Protein AF-A0A2V2RYB8-F1 (afdb_monomer)

Solvent-accessible surface area (backbone atoms only — not comparable to full-atom values): 9616 Å² total; per-residue (Å²): 86,39,39,36,33,34,37,69,42,44,74,40,84,43,61,69,53,52,51,51,36,60,75,69,67,60,78,51,69,69,56,50,42,49,50,51,51,55,49,44,70,77,38,44,67,66,54,44,56,59,39,52,57,48,46,56,53,48,64,72,44,64,92,44,45,28,34,39,40,25,60,54,54,51,70,48,55,52,51,53,27,58,76,59,69,46,48,91,62,50,73,44,79,43,39,56,28,37,70,90,82,42,49,33,55,56,51,52,50,59,63,48,72,72,73,44,53,32,38,37,38,30,42,52,74,71,66,75,68,65,85,50,98,51,52,47,77,43,82,25,67,62,53,73,75,59,57,71,72,58,36,51,52,51,51,53,50,49,48,43,64,75,51,51,71,70,65,81,76,72,133

Radius of gyration: 16.02 Å; Cα contacts (8 Å, |Δi|>4): 218; chains: 1; bounding box: 41×35×45 Å

Sequence (171 aa):
MIIIFDFDGTLFNTLPVYFDIKRNRISSQRDVLFWHKQFINRRRASLGEYAEEWKFLFKRCDGQQIYIISESPHQVLIFYLDTFGLKPYVSGLFGQQLSQDGSRYRTIEKLLLTRKLAWLISDNPLDLLLRYTTLNIIDARGFYSGGISVFRQKLVNLEKTIFGNCTAVSV

Nearest PDB structures (foldseek):
  2pke-assembly1_B  TM=4.784E-01  e=7.174E-02  Xanthomonas campestris pv. campestris
  3hb1-assembly2_B  TM=5.830E-01  e=1.309E+00  Homo sapiens
  3hb0-assembly4_D  TM=4.964E-01  e=1.999E+00  Homo sapiens

Structure (mmCIF, N/CA/C/O backbone):
data_AF-A0A2V2RYB8-F1
#
_entry.id   AF-A0A2V2RYB8-F1
#
loop_
_atom_site.group_PDB
_atom_site.id
_atom_site.type_symbol
_atom_site.label_atom_id
_atom_site.label_alt_id
_atom_site.label_comp_id
_atom_site.label_asym_id
_atom_site.label_entity_id
_atom_site.label_seq_id
_atom_site.pdbx_PDB_ins_code
_atom_site.Cartn_x
_atom_site.Cartn_y
_atom_site.Cartn_z
_atom_site.occupancy
_atom_site.B_iso_or_equiv
_atom_site.auth_seq_id
_atom_site.auth_comp_id
_atom_site.auth_asym_id
_atom_site.auth_atom_id
_atom_site.pdbx_PDB_model_num
ATOM 1 N N . MET A 1 1 ? -14.108 0.910 12.532 1.00 91.69 1 MET A N 1
ATOM 2 C CA . MET A 1 1 ? -12.673 0.998 12.880 1.00 91.69 1 MET A CA 1
ATOM 3 C C . MET A 1 1 ? -11.896 1.439 11.640 1.00 91.69 1 MET A C 1
ATOM 5 O O . MET A 1 1 ? -12.454 1.413 10.544 1.00 91.69 1 MET A O 1
ATOM 9 N N . ILE A 1 2 ? -10.678 1.951 11.818 1.00 95.50 2 ILE A N 1
ATOM 10 C CA . ILE A 1 2 ? -9.794 2.373 10.722 1.00 95.50 2 ILE A CA 1
ATOM 11 C C . ILE A 1 2 ? -8.742 1.284 10.483 1.00 95.50 2 ILE A C 1
ATOM 13 O O . ILE A 1 2 ? -8.215 0.712 11.434 1.00 95.50 2 ILE A O 1
ATOM 17 N N . ILE A 1 3 ? -8.422 1.002 9.223 1.00 96.81 3 ILE A N 1
ATOM 18 C CA . ILE A 1 3 ? -7.304 0.134 8.845 1.00 96.81 3 ILE A CA 1
ATOM 19 C C . ILE A 1 3 ? -6.449 0.898 7.838 1.00 96.81 3 ILE A C 1
ATOM 21 O O . ILE A 1 3 ? -6.947 1.349 6.812 1.00 96.81 3 ILE A O 1
ATOM 25 N N . ILE A 1 4 ? -5.173 1.073 8.144 1.00 97.69 4 ILE A N 1
ATOM 26 C CA . ILE A 1 4 ? -4.196 1.783 7.330 1.00 97.69 4 ILE A CA 1
ATOM 27 C C . ILE A 1 4 ? -3.209 0.745 6.809 1.00 97.69 4 ILE A C 1
ATOM 29 O O . ILE A 1 4 ? -2.593 0.026 7.592 1.00 97.69 4 ILE A O 1
ATOM 33 N N . PHE A 1 5 ? -3.049 0.674 5.495 1.00 98.12 5 PHE A N 1
ATOM 34 C CA . PHE A 1 5 ? -2.031 -0.148 4.856 1.00 98.12 5 PHE A CA 1
ATOM 35 C C . PHE A 1 5 ? -0.940 0.741 4.276 1.00 98.12 5 PHE A C 1
ATOM 37 O O . PHE A 1 5 ? -1.234 1.690 3.542 1.00 98.12 5 PHE A O 1
ATOM 44 N N . ASP A 1 6 ? 0.314 0.404 4.556 1.00 97.69 6 ASP A N 1
ATOM 45 C CA . ASP A 1 6 ? 1.402 0.817 3.686 1.00 97.69 6 ASP A CA 1
ATOM 46 C C . ASP A 1 6 ? 1.256 0.148 2.314 1.00 97.69 6 ASP A C 1
ATOM 48 O O . ASP A 1 6 ? 0.640 -0.912 2.170 1.00 97.69 6 ASP A O 1
ATOM 52 N N . PHE A 1 7 ? 1.801 0.771 1.278 1.00 97.81 7 PHE A N 1
ATOM 53 C CA . PHE A 1 7 ? 1.678 0.263 -0.084 1.00 97.81 7 PHE A CA 1
ATOM 54 C C . PHE A 1 7 ? 2.895 -0.560 -0.514 1.00 97.81 7 PHE A C 1
ATOM 56 O O . PHE A 1 7 ? 2.755 -1.714 -0.925 1.00 97.81 7 PHE A O 1
ATOM 63 N N . ASP A 1 8 ? 4.077 0.045 -0.432 1.00 95.19 8 ASP A N 1
ATOM 64 C CA . ASP A 1 8 ? 5.317 -0.472 -1.000 1.00 95.19 8 ASP A CA 1
ATOM 65 C C . ASP A 1 8 ? 5.949 -1.494 -0.065 1.00 95.19 8 ASP A C 1
ATOM 67 O O . ASP A 1 8 ? 6.370 -1.128 1.013 1.00 95.19 8 ASP A O 1
ATOM 71 N N . GLY A 1 9 ? 6.026 -2.762 -0.474 1.00 93.94 9 GLY A N 1
ATOM 72 C CA . GLY A 1 9 ? 6.542 -3.851 0.367 1.00 93.94 9 GLY A CA 1
ATOM 73 C C . GLY A 1 9 ? 5.496 -4.473 1.301 1.00 93.94 9 GLY A C 1
ATOM 74 O O . GLY A 1 9 ? 5.670 -5.616 1.731 1.00 93.94 9 GLY A O 1
ATOM 75 N N . THR A 1 10 ? 4.354 -3.801 1.478 1.00 96.81 10 THR A N 1
ATOM 76 C CA . THR A 1 10 ? 3.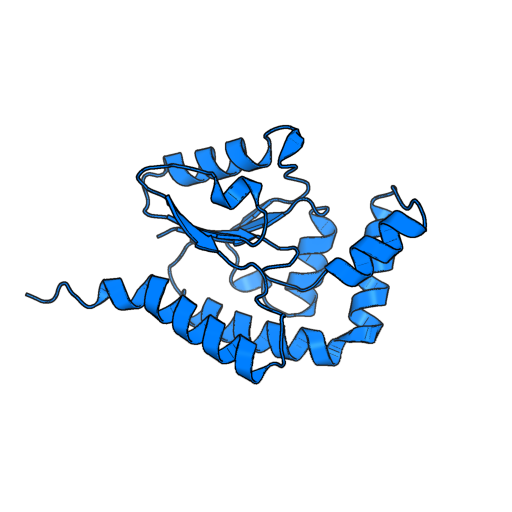177 -4.294 2.208 1.00 96.81 10 THR A CA 1
ATOM 77 C C . THR A 1 10 ? 2.064 -4.778 1.268 1.00 96.81 10 THR A C 1
ATOM 79 O O . THR A 1 10 ? 1.869 -5.988 1.130 1.00 96.81 10 THR A O 1
ATOM 82 N N . LEU A 1 11 ? 1.342 -3.889 0.568 1.00 96.38 11 LEU A N 1
ATOM 83 C CA . LEU A 1 11 ? 0.269 -4.299 -0.359 1.00 96.38 11 LEU A CA 1
ATOM 84 C C . LEU A 1 11 ? 0.793 -4.888 -1.664 1.00 96.38 11 LEU A C 1
ATOM 86 O O . LEU A 1 11 ? 0.152 -5.766 -2.238 1.00 96.38 11 LEU A O 1
ATOM 90 N N . PHE A 1 12 ? 1.957 -4.435 -2.121 1.00 96.81 12 PHE A N 1
ATOM 91 C CA . PHE A 1 12 ? 2.624 -4.991 -3.291 1.00 96.81 12 PHE A CA 1
ATOM 92 C C . PHE A 1 12 ? 4.132 -5.016 -3.087 1.00 96.81 12 PHE A C 1
ATOM 94 O O . PHE A 1 12 ? 4.717 -4.065 -2.579 1.00 96.81 12 PHE A O 1
ATOM 101 N N . ASN A 1 13 ? 4.796 -6.065 -3.573 1.00 95.31 13 ASN A N 1
ATOM 102 C CA . ASN A 1 13 ? 6.254 -6.084 -3.639 1.00 95.31 13 ASN A CA 1
ATOM 103 C C . ASN A 1 13 ? 6.758 -5.182 -4.782 1.00 95.31 13 ASN A C 1
ATOM 105 O O . ASN A 1 13 ? 6.969 -5.639 -5.910 1.00 95.31 13 ASN A O 1
ATOM 109 N N . THR A 1 14 ? 6.925 -3.892 -4.497 1.00 95.06 14 THR A N 1
ATOM 110 C CA . THR A 1 14 ? 7.406 -2.871 -5.445 1.00 95.06 14 THR A CA 1
ATOM 111 C C . THR A 1 14 ? 8.922 -2.673 -5.399 1.00 95.06 14 THR A C 1
ATOM 113 O O . THR A 1 14 ? 9.478 -1.960 -6.236 1.00 95.06 14 THR A O 1
ATOM 116 N N . LEU A 1 15 ? 9.622 -3.357 -4.491 1.00 92.38 15 LEU A N 1
ATOM 117 C CA . LEU A 1 15 ? 11.070 -3.247 -4.330 1.00 92.38 15 LEU A CA 1
ATOM 118 C C . LEU A 1 15 ? 11.854 -3.450 -5.648 1.00 92.38 15 LEU A C 1
ATOM 120 O O . LEU A 1 15 ? 12.756 -2.652 -5.915 1.00 92.38 15 LEU A O 1
ATOM 124 N N . PRO A 1 16 ? 11.514 -4.422 -6.528 1.00 94.44 16 PRO A N 1
ATOM 125 C CA . PRO A 1 16 ? 12.225 -4.585 -7.796 1.00 94.44 16 PRO A CA 1
ATOM 126 C C . PRO A 1 16 ? 12.141 -3.357 -8.713 1.00 94.44 16 PRO A C 1
ATOM 128 O O . PRO A 1 16 ? 13.155 -2.934 -9.264 1.00 94.44 16 PRO A O 1
ATOM 131 N N . VAL A 1 17 ? 10.956 -2.750 -8.858 1.00 96.12 17 VAL A N 1
ATOM 132 C CA . VAL A 1 17 ? 10.792 -1.562 -9.713 1.00 96.12 17 VAL A CA 1
ATOM 133 C C . VAL A 1 17 ? 11.412 -0.320 -9.078 1.00 96.12 17 VAL A C 1
ATOM 135 O O . VAL A 1 17 ? 11.985 0.508 -9.784 1.00 96.12 17 VAL A O 1
ATOM 138 N N . TYR A 1 18 ? 11.400 -0.225 -7.749 1.00 93.69 18 TYR A N 1
ATOM 139 C CA . TYR A 1 18 ? 12.096 0.837 -7.032 1.00 93.69 18 TYR A CA 1
ATOM 140 C C . TYR A 1 18 ? 13.614 0.806 -7.272 1.00 93.69 18 TYR A C 1
ATOM 142 O O . TYR A 1 18 ? 14.224 1.849 -7.526 1.00 93.69 18 TYR A O 1
ATOM 150 N N . PHE A 1 19 ? 14.229 -0.385 -7.259 1.00 94.56 19 PHE A N 1
ATOM 151 C CA . PHE A 1 19 ? 15.642 -0.544 -7.613 1.00 94.56 19 PHE A CA 1
ATOM 152 C C . PHE A 1 19 ? 15.932 -0.099 -9.048 1.00 94.56 19 PHE A C 1
ATOM 154 O O . PHE A 1 19 ? 16.917 0.608 -9.276 1.00 94.56 19 PHE A O 1
ATOM 161 N N . ASP A 1 20 ? 15.073 -0.456 -10.004 1.00 94.88 20 ASP A N 1
ATOM 162 C CA . ASP A 1 20 ? 15.224 -0.032 -11.397 1.00 94.88 20 ASP A CA 1
ATOM 163 C C . ASP A 1 20 ? 15.112 1.491 -11.558 1.00 94.88 20 ASP A C 1
ATOM 165 O O . ASP A 1 20 ? 15.961 2.097 -12.215 1.00 94.88 20 ASP A O 1
ATOM 169 N N . ILE A 1 21 ? 14.127 2.127 -10.919 1.00 95.62 21 ILE A N 1
ATOM 170 C CA . ILE A 1 21 ? 13.944 3.588 -10.924 1.00 95.62 21 ILE A CA 1
ATOM 171 C C . ILE A 1 21 ? 15.187 4.289 -10.363 1.00 95.62 21 ILE A C 1
ATOM 173 O O . ILE A 1 21 ? 15.728 5.194 -11.005 1.00 95.62 21 ILE A O 1
ATOM 177 N N . LYS A 1 22 ? 15.687 3.841 -9.202 1.00 94.00 22 LYS A N 1
ATOM 178 C CA . LYS A 1 22 ? 16.887 4.409 -8.568 1.00 94.00 22 LYS A CA 1
ATOM 179 C C . LYS A 1 22 ? 18.134 4.238 -9.423 1.00 94.00 22 LYS A C 1
ATOM 181 O O . LYS A 1 22 ? 18.869 5.202 -9.631 1.00 94.00 22 LYS A O 1
ATOM 186 N N . ARG A 1 23 ? 18.369 3.027 -9.937 1.00 95.88 23 ARG A N 1
ATOM 187 C CA . ARG A 1 23 ? 19.535 2.712 -10.774 1.00 95.88 23 ARG A CA 1
ATOM 188 C C . ARG A 1 23 ? 19.585 3.588 -12.024 1.00 95.88 23 ARG A C 1
ATOM 190 O O . ARG A 1 23 ? 20.653 4.072 -12.380 1.00 95.88 23 ARG A O 1
ATOM 197 N N . ASN A 1 24 ? 18.434 3.822 -12.650 1.00 95.00 24 ASN A N 1
ATOM 198 C CA . ASN A 1 24 ? 18.317 4.639 -13.858 1.00 95.00 24 ASN A CA 1
ATOM 199 C C . ASN A 1 24 ? 18.133 6.142 -13.568 1.00 95.00 24 ASN A C 1
ATOM 201 O O . ASN A 1 24 ? 17.912 6.911 -14.498 1.00 95.00 24 ASN A O 1
ATOM 205 N N . ARG A 1 25 ? 18.232 6.570 -12.297 1.00 95.56 25 ARG A N 1
ATOM 206 C CA . ARG A 1 25 ? 18.083 7.971 -11.853 1.00 95.56 25 ARG A CA 1
ATOM 207 C C . ARG A 1 25 ? 16.795 8.631 -12.358 1.00 95.56 25 ARG A C 1
ATOM 209 O O . ARG A 1 25 ? 16.774 9.813 -12.693 1.00 95.56 25 ARG A O 1
ATOM 216 N N . ILE A 1 26 ? 15.716 7.858 -12.411 1.00 94.00 26 ILE A N 1
ATOM 217 C CA . ILE A 1 26 ? 14.418 8.327 -12.882 1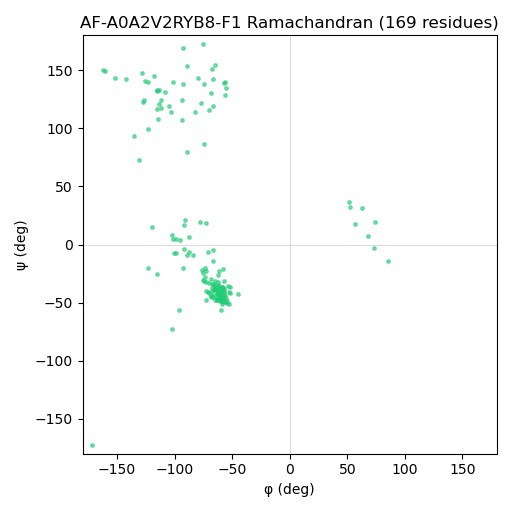.00 94.00 26 ILE A CA 1
ATOM 218 C C . ILE A 1 26 ? 13.767 9.162 -11.779 1.00 94.00 26 ILE A C 1
ATOM 220 O O . ILE A 1 26 ? 13.552 8.671 -10.673 1.00 94.00 26 ILE A O 1
ATOM 224 N N . SER A 1 27 ? 13.450 10.420 -12.079 1.00 90.19 27 SER A N 1
ATOM 225 C CA . SER A 1 27 ? 12.895 11.371 -11.104 1.00 90.19 27 SER A CA 1
ATOM 226 C C . SER A 1 27 ? 11.550 11.969 -11.516 1.00 90.19 27 SER A C 1
ATOM 228 O O . SER A 1 27 ? 10.807 12.448 -10.659 1.00 90.19 27 SER A O 1
ATOM 230 N N . SER A 1 28 ? 11.199 11.939 -12.806 1.00 95.25 28 SER A N 1
ATOM 231 C CA . SER A 1 28 ? 9.931 12.499 -13.277 1.00 95.25 28 SER A CA 1
ATOM 232 C C . SER A 1 28 ? 8.760 11.587 -12.892 1.00 95.25 28 SER A C 1
ATOM 234 O O . SER A 1 28 ? 8.833 10.364 -13.025 1.00 95.25 28 SER A O 1
ATOM 236 N N . GLN A 1 29 ? 7.642 12.171 -12.446 1.00 93.62 29 GLN A N 1
ATOM 237 C CA . GLN A 1 29 ? 6.450 11.392 -12.075 1.00 93.62 29 GLN A CA 1
ATOM 238 C C . GLN A 1 29 ? 5.923 10.543 -13.244 1.00 93.62 29 GLN A C 1
ATOM 240 O O . GLN A 1 29 ? 5.484 9.410 -13.042 1.00 93.62 29 GLN A O 1
ATOM 245 N N . ARG A 1 30 ? 6.001 11.075 -14.472 1.00 95.31 30 ARG A N 1
ATOM 246 C CA . ARG A 1 30 ? 5.584 10.377 -15.695 1.00 95.31 30 ARG A CA 1
ATOM 247 C C . ARG A 1 30 ? 6.422 9.125 -15.934 1.00 95.31 30 ARG A C 1
ATOM 249 O O . ARG A 1 30 ? 5.860 8.068 -16.220 1.00 95.31 30 ARG A O 1
ATOM 256 N N . ASP A 1 31 ? 7.739 9.240 -15.806 1.00 95.75 31 ASP A N 1
ATOM 257 C CA . ASP A 1 31 ? 8.644 8.122 -16.052 1.00 95.75 31 ASP A CA 1
ATOM 258 C C . ASP A 1 31 ? 8.552 7.094 -14.926 1.00 95.75 31 ASP A C 1
ATOM 260 O O . ASP A 1 31 ? 8.472 5.901 -15.202 1.00 95.75 31 ASP A O 1
ATOM 264 N N . VAL A 1 32 ? 8.448 7.531 -13.666 1.00 96.31 32 VAL A N 1
ATOM 265 C CA . VAL A 1 32 ? 8.171 6.634 -12.531 1.00 96.31 32 VAL A CA 1
ATOM 266 C C . VAL A 1 32 ? 6.924 5.790 -12.814 1.00 96.31 32 VAL A C 1
ATOM 268 O O . VAL A 1 32 ? 6.986 4.560 -12.775 1.00 96.31 32 VAL A O 1
ATOM 271 N N . LEU A 1 33 ? 5.808 6.419 -13.198 1.00 97.25 33 LEU A N 1
ATOM 272 C CA . LEU A 1 33 ? 4.587 5.693 -13.552 1.00 97.25 33 LEU A CA 1
ATOM 273 C C . LEU A 1 33 ? 4.796 4.737 -14.738 1.00 97.25 33 LEU A C 1
ATOM 275 O O . LEU A 1 33 ? 4.265 3.625 -14.730 1.00 97.25 33 LEU A O 1
ATOM 279 N N . PHE A 1 34 ? 5.562 5.140 -15.753 1.00 97.06 34 PHE A N 1
ATOM 280 C CA . PHE A 1 34 ? 5.903 4.274 -16.881 1.00 97.06 34 PHE A CA 1
ATOM 281 C C . PHE A 1 34 ? 6.641 3.007 -16.428 1.00 97.06 34 PHE A C 1
ATOM 283 O O . PHE A 1 34 ? 6.251 1.906 -16.818 1.00 97.06 34 PHE A O 1
ATOM 290 N N . TRP A 1 35 ? 7.650 3.131 -15.565 1.00 97.56 35 TRP A N 1
ATOM 291 C CA . TRP A 1 35 ? 8.398 1.985 -15.042 1.00 97.56 35 TRP A CA 1
ATOM 292 C C . TRP A 1 35 ? 7.511 1.036 -14.231 1.00 97.56 35 TRP A C 1
ATOM 294 O O . TRP A 1 35 ? 7.568 -0.179 -14.431 1.00 97.56 35 TRP A O 1
ATOM 304 N N . HIS A 1 36 ? 6.613 1.573 -13.403 1.00 97.94 36 HIS A N 1
ATOM 305 C CA . HIS A 1 36 ? 5.608 0.771 -12.700 1.00 97.94 36 HIS A CA 1
ATOM 306 C C . HIS A 1 36 ? 4.660 0.034 -13.660 1.00 97.94 36 HIS A C 1
ATOM 308 O O . HIS A 1 36 ? 4.404 -1.156 -13.474 1.00 97.94 36 HIS A O 1
ATOM 314 N N . LYS A 1 37 ? 4.188 0.688 -14.730 1.00 97.62 37 LYS A N 1
ATOM 315 C CA . LYS A 1 37 ? 3.372 0.043 -15.777 1.00 97.62 37 LYS A CA 1
ATOM 316 C C . LYS A 1 37 ? 4.105 -1.123 -16.435 1.00 97.62 37 LYS A C 1
ATOM 318 O O . LYS A 1 37 ? 3.539 -2.207 -16.572 1.00 97.62 37 LYS A O 1
ATOM 323 N N . GLN A 1 38 ? 5.370 -0.925 -16.801 1.00 97.38 38 GLN A N 1
ATOM 324 C CA . GLN A 1 38 ? 6.194 -1.985 -17.388 1.00 97.38 38 GLN A CA 1
ATOM 325 C C . GLN A 1 38 ? 6.404 -3.149 -16.416 1.00 97.38 38 GLN A C 1
ATOM 327 O O . GLN A 1 38 ? 6.300 -4.311 -16.812 1.00 97.38 38 GLN A O 1
ATOM 332 N N . PHE A 1 39 ? 6.650 -2.850 -15.141 1.00 97.50 39 PHE A N 1
ATOM 333 C CA . PHE A 1 39 ? 6.792 -3.866 -14.106 1.00 97.50 39 PHE A CA 1
ATOM 334 C C . PHE A 1 39 ? 5.520 -4.707 -13.948 1.00 97.50 39 PHE A C 1
ATOM 336 O O . PHE A 1 39 ? 5.607 -5.936 -14.000 1.00 97.50 39 PHE A O 1
ATOM 343 N N . ILE A 1 40 ? 4.344 -4.073 -13.841 1.00 97.38 40 ILE A N 1
ATOM 344 C CA . ILE A 1 40 ? 3.074 -4.807 -13.765 1.00 97.38 40 ILE A CA 1
ATOM 345 C C . ILE A 1 40 ? 2.875 -5.669 -15.005 1.00 97.38 40 ILE A C 1
ATOM 347 O O . ILE A 1 40 ? 2.568 -6.846 -14.862 1.00 97.38 40 ILE A O 1
ATOM 351 N N . ASN A 1 41 ? 3.091 -5.141 -16.211 1.00 96.12 41 ASN A N 1
ATOM 352 C CA . ASN A 1 41 ? 2.894 -5.915 -17.439 1.00 96.12 41 ASN A CA 1
ATOM 353 C C . ASN A 1 41 ? 3.736 -7.201 -17.461 1.00 96.12 41 ASN A C 1
ATOM 355 O O . ASN A 1 41 ? 3.242 -8.252 -17.858 1.00 96.12 41 ASN A O 1
ATOM 359 N N . ARG A 1 42 ? 4.980 -7.144 -16.969 1.00 96.88 42 ARG A N 1
ATOM 360 C CA . ARG A 1 42 ? 5.884 -8.307 -16.893 1.00 96.88 42 ARG A CA 1
ATOM 361 C C . ARG A 1 42 ? 5.538 -9.287 -15.770 1.00 96.88 42 ARG A C 1
ATOM 363 O O . ARG A 1 42 ? 5.928 -10.447 -15.835 1.00 96.88 42 ARG A O 1
ATOM 370 N N . ARG A 1 43 ? 4.863 -8.825 -14.714 1.00 95.75 43 ARG A N 1
ATOM 371 C CA . ARG A 1 43 ? 4.590 -9.592 -13.483 1.00 95.75 43 ARG A CA 1
ATOM 372 C C . ARG A 1 43 ? 3.097 -9.769 -13.208 1.00 95.75 43 ARG A C 1
ATOM 374 O O . ARG A 1 43 ? 2.725 -10.124 -12.091 1.00 95.75 43 ARG A O 1
ATOM 381 N N . ARG A 1 44 ? 2.242 -9.523 -14.206 1.00 95.19 44 ARG A N 1
ATOM 382 C CA . ARG A 1 44 ? 0.792 -9.370 -14.023 1.00 95.19 44 ARG A CA 1
ATOM 383 C C . ARG A 1 44 ? 0.157 -10.584 -13.365 1.00 95.19 44 ARG A C 1
ATOM 385 O O . ARG A 1 44 ? -0.603 -10.406 -12.424 1.00 95.19 44 ARG A O 1
ATOM 392 N N . ALA A 1 45 ? 0.501 -11.785 -13.832 1.00 94.88 45 ALA A N 1
ATOM 393 C CA . ALA A 1 45 ? -0.017 -13.032 -13.277 1.00 94.88 45 ALA A CA 1
ATOM 394 C C . ALA A 1 45 ? 0.353 -13.169 -11.793 1.00 94.88 45 ALA A C 1
ATOM 396 O O . ALA A 1 45 ? -0.531 -13.218 -10.946 1.00 94.88 45 ALA A O 1
ATOM 397 N N . SER A 1 46 ? 1.650 -13.097 -11.469 1.00 94.06 46 SER A N 1
ATOM 398 C CA . SER A 1 46 ? 2.116 -13.224 -10.086 1.00 94.06 46 SER A CA 1
ATOM 399 C C . SER A 1 46 ? 1.543 -12.146 -9.166 1.00 94.06 46 SER A C 1
ATOM 401 O O . SER A 1 46 ? 1.072 -12.470 -8.089 1.00 94.06 46 SER A O 1
ATOM 403 N N . LEU A 1 47 ? 1.539 -10.871 -9.575 1.00 95.06 47 LEU A N 1
ATOM 404 C CA . LEU A 1 47 ? 0.981 -9.785 -8.757 1.00 95.06 47 LEU A CA 1
ATOM 405 C C . LEU A 1 47 ? -0.535 -9.927 -8.584 1.00 95.06 47 LEU A C 1
ATOM 407 O O . LEU A 1 47 ? -1.058 -9.588 -7.526 1.00 95.06 47 LEU A O 1
ATOM 411 N N . GLY A 1 48 ? -1.219 -10.447 -9.606 1.00 96.75 48 GLY A N 1
ATOM 412 C CA . GLY A 1 48 ? -2.642 -10.752 -9.563 1.00 96.75 48 GLY A CA 1
ATOM 413 C C . GLY A 1 48 ? -2.981 -11.774 -8.485 1.00 96.75 48 GLY A C 1
ATOM 414 O O . GLY A 1 48 ? -3.916 -11.540 -7.732 1.00 96.75 48 GLY A O 1
ATOM 415 N N . GLU A 1 49 ? -2.191 -12.843 -8.339 1.00 96.06 49 GLU A N 1
ATOM 416 C CA . GLU A 1 49 ? -2.407 -13.849 -7.286 1.00 96.06 49 GLU A CA 1
ATOM 417 C C . GLU A 1 49 ? -2.385 -13.227 -5.883 1.00 96.06 49 GLU A C 1
ATOM 419 O O . GLU A 1 49 ? -3.322 -13.419 -5.112 1.00 96.06 49 GLU A O 1
ATOM 424 N N . TYR A 1 50 ? -1.371 -12.415 -5.562 1.00 96.62 50 TYR A N 1
ATOM 425 C CA . TYR A 1 50 ? -1.316 -11.711 -4.272 1.00 96.62 50 TYR A CA 1
ATOM 426 C C . TYR A 1 50 ? -2.472 -10.715 -4.108 1.00 96.62 50 TYR A C 1
ATOM 428 O O . TYR A 1 50 ? -3.015 -10.565 -3.013 1.00 96.62 50 TYR A O 1
ATOM 436 N N . ALA A 1 51 ? -2.870 -10.040 -5.189 1.00 97.12 51 ALA A N 1
ATOM 437 C CA . ALA A 1 51 ? -3.973 -9.091 -5.150 1.00 97.12 51 ALA A CA 1
ATOM 438 C C . ALA A 1 51 ? -5.333 -9.760 -4.904 1.00 97.12 51 ALA A C 1
ATOM 440 O O . ALA A 1 51 ? -6.175 -9.171 -4.229 1.00 97.12 51 ALA A O 1
ATOM 441 N N . GLU A 1 52 ? -5.562 -10.977 -5.406 1.00 97.44 52 GLU A N 1
ATOM 442 C CA . GLU A 1 52 ? -6.783 -11.735 -5.105 1.00 97.44 52 GLU A CA 1
ATOM 443 C C . GLU A 1 52 ? -6.884 -12.086 -3.616 1.00 97.44 52 GLU A C 1
ATOM 445 O O . GLU A 1 52 ? -7.953 -11.954 -3.018 1.00 97.44 52 GLU A O 1
ATOM 450 N N . GLU A 1 53 ? -5.770 -12.444 -2.978 1.00 96.44 53 GLU A N 1
ATOM 451 C CA . GLU A 1 53 ? -5.757 -12.684 -1.532 1.00 96.44 53 GLU A CA 1
ATOM 452 C C . GLU A 1 53 ? -6.042 -11.392 -0.741 1.00 96.44 53 GLU A C 1
ATOM 454 O O . GLU A 1 53 ? -6.809 -11.400 0.225 1.00 96.44 53 GLU A O 1
ATOM 459 N N . TRP A 1 54 ? -5.508 -10.250 -1.190 1.00 96.69 54 TRP A N 1
ATOM 460 C CA . TRP A 1 54 ? -5.857 -8.949 -0.613 1.00 96.69 54 TRP A CA 1
ATOM 461 C C . TRP A 1 54 ? -7.333 -8.601 -0.790 1.00 96.69 54 TRP A C 1
ATOM 463 O O . TRP A 1 54 ? -7.961 -8.142 0.163 1.00 96.69 54 TRP A O 1
ATOM 473 N N . LYS A 1 55 ? -7.917 -8.847 -1.972 1.00 96.25 55 LYS A N 1
ATOM 474 C CA . LYS A 1 55 ? -9.358 -8.649 -2.204 1.00 96.25 55 LYS A CA 1
ATOM 475 C C . LYS A 1 55 ? -10.188 -9.457 -1.229 1.00 96.25 55 LYS A C 1
ATOM 477 O O . LYS A 1 55 ? -11.199 -8.961 -0.738 1.00 96.25 55 LYS A O 1
ATOM 482 N N . PHE A 1 56 ? -9.792 -10.701 -0.980 1.00 94.25 56 PHE A N 1
ATOM 483 C CA . PHE A 1 56 ? -10.499 -11.562 -0.050 1.00 94.25 56 PHE A CA 1
ATOM 484 C C . PHE A 1 56 ? -10.512 -10.966 1.359 1.00 94.25 56 PHE A C 1
ATOM 486 O O . PHE A 1 56 ? -11.582 -10.850 1.955 1.00 94.25 56 PHE A O 1
ATOM 493 N N . LEU A 1 57 ? -9.360 -10.501 1.852 1.00 94.06 57 LEU A N 1
ATOM 494 C CA . LEU A 1 57 ? -9.293 -9.808 3.137 1.00 94.06 57 LEU A CA 1
ATOM 495 C C . LEU A 1 57 ? -10.125 -8.517 3.127 1.00 94.06 57 LEU A C 1
ATOM 497 O O . LEU A 1 57 ? -10.925 -8.299 4.029 1.00 94.06 57 LEU A O 1
ATOM 501 N N . PHE A 1 58 ? -9.991 -7.681 2.096 1.00 95.06 58 PHE A N 1
ATOM 502 C CA . PHE A 1 58 ? -10.698 -6.400 2.000 1.00 95.06 58 PHE A CA 1
ATOM 503 C C . PHE A 1 58 ? -12.221 -6.559 1.981 1.00 95.06 58 PHE A C 1
ATOM 505 O O . PHE A 1 58 ? -12.914 -5.764 2.606 1.00 95.06 58 PHE A O 1
ATOM 512 N N . LYS A 1 59 ? -12.748 -7.612 1.345 1.00 92.62 59 LYS A N 1
ATOM 513 C CA . LYS A 1 59 ? -14.177 -7.960 1.416 1.00 92.62 59 LYS A CA 1
ATOM 514 C C . LYS A 1 59 ? -14.630 -8.305 2.833 1.00 92.62 59 LYS A C 1
ATOM 516 O O . LYS A 1 59 ? -15.762 -8.015 3.192 1.00 92.62 59 LYS A O 1
ATOM 521 N N . ARG A 1 60 ? -13.772 -8.939 3.636 1.00 88.88 60 ARG A N 1
ATOM 522 C CA . ARG A 1 60 ? -14.074 -9.264 5.041 1.00 88.88 60 ARG A CA 1
ATOM 523 C C . ARG A 1 60 ? -13.975 -8.052 5.960 1.00 88.88 60 ARG A C 1
ATOM 525 O O . ARG A 1 60 ? -14.611 -8.028 7.006 1.00 88.88 60 ARG A O 1
ATOM 532 N N . CYS A 1 61 ? -13.236 -7.032 5.543 1.00 87.19 61 CYS A N 1
ATOM 533 C CA . CYS A 1 61 ? -13.192 -5.727 6.188 1.00 87.19 61 CYS A CA 1
ATOM 534 C C . CYS A 1 61 ? -14.419 -4.847 5.863 1.00 87.19 61 CYS A C 1
ATOM 536 O O . CYS A 1 61 ? -14.323 -3.626 6.008 1.00 87.19 61 CYS A O 1
ATOM 538 N N . ASP A 1 62 ? -15.542 -5.410 5.401 1.00 82.75 62 ASP A N 1
ATOM 539 C CA . ASP A 1 62 ? -16.730 -4.620 5.070 1.00 82.75 62 ASP A CA 1
ATOM 540 C C . ASP A 1 62 ? -17.206 -3.784 6.276 1.00 82.75 62 ASP A C 1
ATOM 542 O O . ASP A 1 62 ? -17.109 -4.190 7.438 1.00 82.75 62 ASP A O 1
ATOM 546 N N . GLY A 1 63 ? -17.630 -2.549 6.006 1.00 84.75 63 GLY A N 1
ATOM 547 C CA . GLY A 1 63 ? -17.948 -1.546 7.029 1.00 84.75 63 GLY A CA 1
ATOM 548 C C . GLY A 1 63 ? -16.744 -0.915 7.756 1.00 84.75 63 GLY A C 1
ATOM 549 O O . GLY A 1 63 ? -16.935 -0.008 8.573 1.00 84.75 63 GLY A O 1
ATOM 550 N N . GLN A 1 64 ? -15.503 -1.332 7.474 1.00 91.69 64 GLN A N 1
ATOM 551 C CA . GLN A 1 64 ? -14.293 -0.662 7.971 1.00 91.69 64 GLN A CA 1
ATOM 552 C C . GLN A 1 64 ? -13.819 0.432 7.010 1.00 91.69 64 GLN A C 1
ATOM 554 O O . GLN A 1 64 ? -14.050 0.378 5.806 1.00 91.69 64 GLN A O 1
ATOM 559 N N . GLN A 1 65 ? -13.118 1.437 7.543 1.00 95.25 65 GLN A N 1
ATOM 560 C CA . GLN A 1 65 ? -12.508 2.481 6.719 1.00 95.25 65 GLN A CA 1
ATOM 561 C C . GLN A 1 65 ? -11.065 2.095 6.396 1.00 95.25 65 GLN A C 1
ATOM 563 O O . GLN A 1 65 ? -10.202 2.148 7.275 1.00 95.25 65 GLN A O 1
ATOM 568 N N . ILE A 1 66 ? -10.815 1.697 5.148 1.00 97.19 66 ILE A N 1
ATOM 569 C CA . ILE A 1 66 ? -9.490 1.292 4.671 1.00 97.19 66 ILE A CA 1
ATOM 570 C C . ILE A 1 66 ? -8.792 2.496 4.042 1.00 97.19 66 ILE A C 1
ATOM 572 O O . ILE A 1 66 ? -9.297 3.093 3.093 1.00 97.19 66 ILE A O 1
ATOM 576 N N . TYR A 1 67 ? -7.600 2.823 4.522 1.00 98.06 67 TYR A N 1
ATOM 577 C CA . TYR A 1 67 ? -6.741 3.851 3.950 1.00 98.06 67 TYR A CA 1
ATOM 578 C C . TYR A 1 67 ? -5.435 3.234 3.470 1.00 98.06 67 TYR A C 1
ATOM 580 O O . TYR A 1 67 ? -4.908 2.317 4.094 1.00 98.06 67 TYR A O 1
ATOM 588 N N . ILE A 1 68 ? -4.900 3.761 2.373 1.00 98.31 68 ILE A N 1
ATOM 589 C CA . ILE A 1 68 ? -3.571 3.397 1.880 1.00 98.31 68 ILE A CA 1
ATOM 590 C C . ILE A 1 68 ? -2.673 4.618 1.971 1.00 98.31 68 ILE A C 1
ATOM 592 O O . ILE A 1 68 ? -3.055 5.707 1.533 1.00 98.31 68 ILE A O 1
ATOM 596 N N . ILE A 1 69 ? -1.480 4.422 2.515 1.00 98.00 69 ILE A N 1
ATOM 597 C CA . ILE A 1 69 ? -0.450 5.442 2.658 1.00 98.00 69 ILE A CA 1
ATOM 598 C C . ILE A 1 69 ? 0.849 4.949 2.017 1.00 98.00 69 ILE A C 1
ATOM 600 O O . ILE A 1 69 ? 1.160 3.766 2.073 1.00 98.00 69 ILE A O 1
ATOM 604 N N . SER A 1 70 ? 1.585 5.824 1.335 1.00 97.44 70 SER A N 1
ATOM 605 C CA . SER A 1 70 ? 2.766 5.422 0.564 1.00 97.44 70 SER A CA 1
ATOM 606 C C . SER A 1 70 ? 3.680 6.604 0.277 1.00 97.44 70 SER A C 1
ATOM 608 O O . SER A 1 70 ? 3.211 7.726 0.065 1.00 97.44 70 SER A O 1
ATOM 610 N N . GLU A 1 71 ? 4.981 6.338 0.187 1.00 95.25 71 GLU A N 1
ATOM 611 C CA . GLU A 1 71 ? 5.953 7.291 -0.357 1.00 95.25 71 GLU A CA 1
ATOM 612 C C . GLU A 1 71 ? 5.854 7.412 -1.891 1.00 95.25 71 GLU A C 1
ATOM 614 O O . GLU A 1 71 ? 6.254 8.428 -2.463 1.00 95.25 71 GLU A O 1
ATOM 619 N N . SER A 1 72 ? 5.269 6.420 -2.569 1.00 95.56 72 SER A N 1
ATOM 620 C CA . SER A 1 72 ? 5.078 6.425 -4.019 1.00 95.56 72 SER A CA 1
ATOM 621 C C . SER A 1 72 ? 4.073 7.493 -4.480 1.00 95.56 72 SER A C 1
ATOM 623 O O . SER A 1 72 ? 3.139 7.850 -3.749 1.00 95.56 72 SER A O 1
ATOM 625 N N . PRO A 1 73 ? 4.210 8.018 -5.716 1.00 96.06 73 PRO A N 1
ATOM 626 C CA . PRO A 1 73 ? 3.278 8.999 -6.263 1.00 96.06 73 PRO A CA 1
ATOM 627 C C . PRO A 1 73 ? 1.835 8.500 -6.293 1.00 96.06 73 PRO A C 1
ATOM 629 O O . PRO A 1 73 ? 1.576 7.376 -6.710 1.00 96.06 73 PRO A O 1
ATOM 632 N N . HIS A 1 74 ? 0.875 9.363 -5.954 1.00 96.88 74 HIS A N 1
ATOM 633 C CA . HIS A 1 74 ? -0.549 9.003 -5.873 1.00 96.88 74 HIS A CA 1
ATOM 634 C C . HIS A 1 74 ? -1.095 8.316 -7.144 1.00 96.88 74 HIS A C 1
ATOM 636 O O . HIS A 1 74 ? -1.882 7.376 -7.058 1.00 96.88 74 HIS A O 1
ATOM 642 N N . GLN A 1 75 ? -0.631 8.725 -8.330 1.00 97.31 75 GLN A N 1
ATOM 643 C CA . GLN A 1 75 ? -1.015 8.095 -9.600 1.00 97.31 75 GLN A CA 1
ATOM 644 C C . GLN A 1 75 ? -0.545 6.635 -9.728 1.00 97.31 75 GLN A C 1
ATOM 646 O O . GLN A 1 75 ? -1.224 5.835 -10.368 1.00 97.31 75 GLN A O 1
ATOM 651 N N . VAL A 1 76 ? 0.588 6.271 -9.118 1.00 97.81 76 VAL A N 1
ATOM 652 C CA . VAL A 1 76 ? 1.071 4.882 -9.076 1.00 97.81 76 VAL A CA 1
ATOM 653 C C . VAL A 1 76 ? 0.123 4.031 -8.237 1.00 97.81 76 VAL A C 1
ATOM 655 O O . VAL A 1 76 ? -0.288 2.965 -8.688 1.00 97.81 76 VAL A O 1
ATOM 658 N N . LEU A 1 77 ? -0.287 4.525 -7.065 1.00 98.19 77 LEU A N 1
ATOM 659 C CA . LEU A 1 77 ? -1.220 3.820 -6.182 1.00 98.19 77 LEU A CA 1
ATOM 660 C C . LEU A 1 77 ? -2.540 3.542 -6.907 1.00 98.19 77 LEU A C 1
ATOM 662 O O . LEU A 1 77 ? -2.980 2.396 -6.950 1.00 98.19 77 LEU A O 1
ATOM 666 N N . ILE A 1 78 ? -3.144 4.574 -7.515 1.00 98.25 78 ILE A N 1
ATOM 667 C CA . ILE A 1 78 ? -4.384 4.422 -8.294 1.00 98.25 78 ILE A CA 1
ATOM 668 C C . ILE A 1 78 ? -4.200 3.348 -9.366 1.00 98.25 78 ILE A C 1
ATOM 670 O O . ILE A 1 78 ? -5.003 2.425 -9.453 1.00 98.25 78 ILE A O 1
ATOM 674 N N . PHE A 1 79 ? -3.109 3.421 -10.132 1.00 98.19 79 PHE A N 1
ATOM 675 C CA . PHE A 1 79 ? -2.866 2.490 -11.225 1.00 98.19 79 PHE A CA 1
ATOM 676 C C . PHE A 1 79 ? -2.831 1.022 -10.770 1.00 98.19 79 PHE A C 1
ATOM 678 O O . PHE A 1 79 ? -3.464 0.183 -11.411 1.00 98.19 79 PHE A O 1
ATOM 685 N N . TYR A 1 80 ? -2.148 0.692 -9.669 1.00 98.44 80 TYR A N 1
ATOM 686 C CA . TYR A 1 80 ? -2.146 -0.680 -9.141 1.00 98.44 80 TYR A CA 1
ATOM 687 C C . TYR A 1 80 ? -3.533 -1.105 -8.660 1.00 98.44 80 TYR A C 1
ATOM 689 O O . TYR A 1 80 ? -4.000 -2.192 -8.998 1.00 98.44 80 TYR A O 1
ATOM 697 N N . LEU A 1 81 ? -4.194 -0.251 -7.877 1.00 98.38 81 LEU A N 1
ATOM 698 C CA . LEU A 1 81 ? -5.479 -0.580 -7.269 1.00 98.38 81 LEU A CA 1
ATOM 699 C C . LEU A 1 81 ? -6.585 -0.752 -8.309 1.00 98.38 81 LEU A C 1
ATOM 701 O O . LEU A 1 81 ? -7.428 -1.627 -8.133 1.00 98.38 81 LEU A O 1
ATOM 705 N N . ASP A 1 82 ? -6.565 0.022 -9.391 1.00 98.25 82 ASP A N 1
ATOM 706 C CA . ASP A 1 82 ? -7.492 -0.144 -10.511 1.00 98.25 82 ASP A CA 1
ATOM 707 C C . ASP A 1 82 ? -7.149 -1.395 -11.321 1.00 98.25 82 ASP A C 1
ATOM 709 O O . ASP A 1 82 ? -8.021 -2.226 -11.576 1.00 98.25 82 ASP A O 1
ATOM 713 N N . THR A 1 83 ? -5.868 -1.584 -11.666 1.00 98.25 83 THR A N 1
ATOM 714 C CA . THR A 1 83 ? -5.413 -2.736 -12.467 1.00 98.25 83 THR A CA 1
ATOM 715 C C . THR A 1 83 ? -5.772 -4.063 -11.814 1.00 98.25 83 THR A C 1
ATOM 717 O O . THR A 1 83 ? -6.127 -5.021 -12.505 1.00 98.25 83 THR A O 1
ATOM 720 N N . PHE A 1 84 ? -5.687 -4.115 -10.486 1.00 98.19 84 PHE A N 1
ATOM 721 C CA . PHE A 1 84 ? -6.014 -5.300 -9.716 1.00 98.19 84 PHE A CA 1
ATOM 722 C C . PHE A 1 84 ? -7.383 -5.231 -9.048 1.00 98.19 84 PHE A C 1
ATOM 724 O O . PHE A 1 84 ? -7.683 -6.132 -8.290 1.00 98.19 84 PHE A O 1
ATOM 731 N N . GLY A 1 85 ? -8.241 -4.240 -9.307 1.00 97.56 85 GLY A N 1
ATO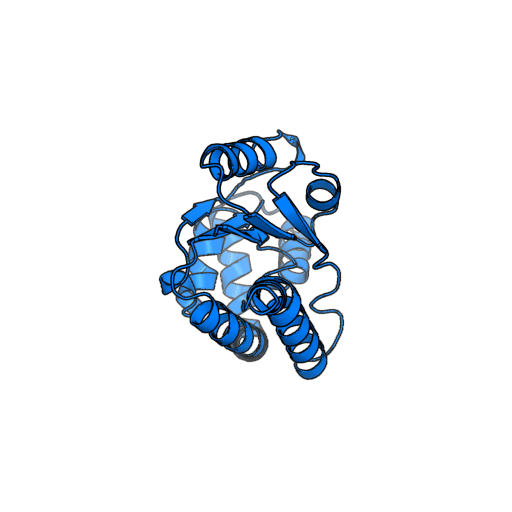M 732 C CA . GLY A 1 85 ? -9.612 -4.199 -8.775 1.00 97.56 85 GLY A CA 1
ATOM 733 C C . GLY A 1 85 ? -9.723 -4.133 -7.243 1.00 97.56 85 GLY A C 1
ATOM 734 O O . GLY A 1 85 ? -10.666 -4.680 -6.674 1.00 97.56 85 GLY A O 1
ATOM 735 N N . LEU A 1 86 ? -8.757 -3.503 -6.572 1.00 97.81 86 LEU A N 1
ATOM 73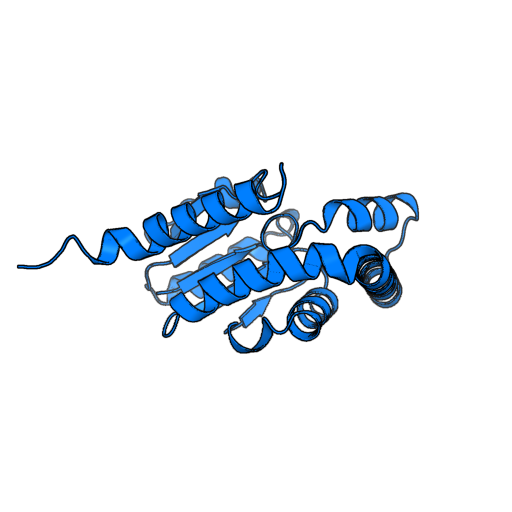6 C CA . LEU A 1 86 ? -8.767 -3.235 -5.128 1.00 97.81 86 LEU A CA 1
ATOM 737 C C . LEU A 1 86 ? -9.357 -1.859 -4.787 1.00 97.81 86 LEU A C 1
ATOM 739 O O . LEU A 1 86 ? -9.782 -1.635 -3.656 1.00 97.81 86 LEU A O 1
ATOM 743 N N . LYS A 1 87 ? -9.402 -0.932 -5.753 1.00 97.69 87 LYS A N 1
ATOM 744 C CA . LYS A 1 87 ? -9.850 0.451 -5.535 1.00 97.69 87 LYS A CA 1
ATOM 745 C C . LYS A 1 87 ? -11.231 0.584 -4.861 1.00 97.69 87 LYS A C 1
ATOM 747 O O . LYS A 1 87 ? -11.332 1.433 -3.975 1.00 97.69 87 LYS A O 1
ATOM 752 N N . PRO A 1 88 ? -12.259 -0.228 -5.192 1.00 96.88 88 PRO A N 1
ATOM 753 C CA . PRO A 1 88 ? -13.585 -0.106 -4.575 1.00 96.88 88 PRO A CA 1
ATOM 754 C C . PRO A 1 88 ? -13.614 -0.324 -3.057 1.00 96.88 88 PRO A C 1
ATOM 756 O O . PRO A 1 88 ? -14.527 0.159 -2.399 1.00 96.88 88 PRO A O 1
ATOM 759 N N . TYR A 1 89 ? -12.624 -1.022 -2.494 1.00 96.75 89 TYR A N 1
ATOM 760 C CA . TYR A 1 89 ? -12.563 -1.305 -1.057 1.00 96.75 89 TYR A CA 1
ATOM 761 C C . TYR A 1 89 ? -11.859 -0.205 -0.251 1.00 96.75 89 TYR A C 1
ATOM 763 O O . TYR A 1 89 ? -11.805 -0.281 0.972 1.00 96.75 89 TYR A O 1
ATOM 771 N N . VAL A 1 90 ? -11.272 0.800 -0.909 1.00 97.19 90 VAL A N 1
ATOM 772 C CA . VAL A 1 90 ? -10.381 1.767 -0.257 1.00 97.19 90 VAL A CA 1
ATOM 773 C C . VAL A 1 90 ? -11.074 3.113 -0.065 1.00 97.19 90 VAL A C 1
ATOM 775 O O . VAL A 1 90 ? -11.417 3.795 -1.030 1.00 97.19 90 VAL A O 1
ATOM 778 N N . SER A 1 91 ? -11.204 3.534 1.193 1.00 96.69 91 SER A N 1
ATOM 779 C CA . SER A 1 91 ? -11.820 4.796 1.616 1.00 96.69 91 SER A CA 1
ATOM 780 C C . SER A 1 91 ? -10.953 6.028 1.336 1.00 96.69 91 SER A C 1
ATOM 782 O O . SER A 1 91 ? -11.489 7.115 1.137 1.00 96.69 91 SER A O 1
ATOM 784 N N . GLY A 1 92 ? -9.623 5.894 1.307 1.00 97.12 92 GLY A N 1
ATOM 785 C CA . GLY A 1 92 ? -8.729 7.011 0.988 1.00 97.12 92 GLY A CA 1
ATOM 786 C C . GLY A 1 92 ? -7.320 6.582 0.588 1.00 97.12 92 GLY A C 1
ATOM 787 O O . GLY A 1 92 ? -6.824 5.548 1.027 1.00 97.12 92 GLY A O 1
ATOM 788 N N . LEU A 1 93 ? -6.683 7.384 -0.270 1.00 97.88 93 LEU A N 1
ATOM 789 C CA . LEU A 1 93 ? -5.346 7.136 -0.815 1.00 97.88 93 LEU A CA 1
ATOM 790 C C . LEU A 1 93 ? -4.443 8.344 -0.571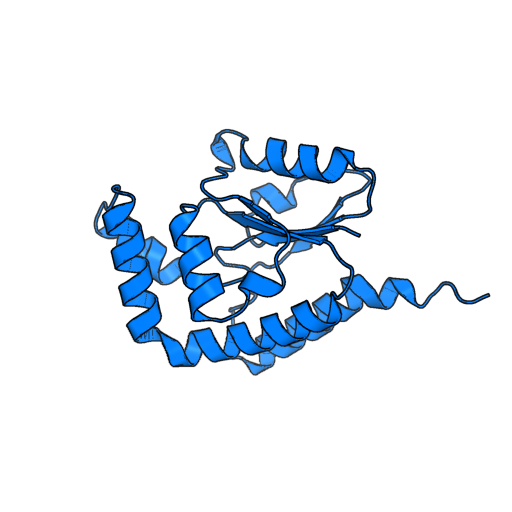 1.00 97.88 93 LEU A C 1
ATOM 792 O O . LEU A 1 93 ? -4.740 9.440 -1.044 1.00 97.88 93 LEU A O 1
ATOM 796 N N . PHE A 1 94 ? -3.306 8.127 0.078 1.00 97.69 94 PHE A N 1
ATOM 797 C CA . PHE A 1 94 ? -2.322 9.161 0.371 1.00 97.69 94 PHE A CA 1
ATOM 798 C C . PHE A 1 94 ? -0.970 8.756 -0.223 1.00 97.69 94 PHE A C 1
ATOM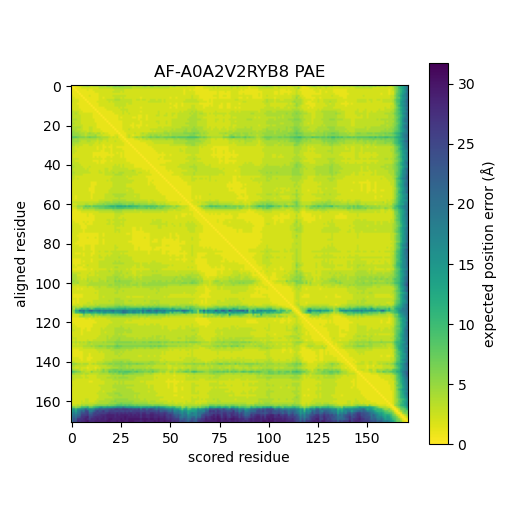 800 O O . PHE A 1 94 ? -0.248 7.939 0.341 1.00 97.69 94 PHE A O 1
ATOM 807 N N . GLY A 1 95 ? -0.649 9.314 -1.393 1.00 96.38 95 GLY A N 1
ATOM 808 C CA . GLY A 1 95 ? 0.657 9.139 -2.035 1.00 96.38 95 GLY A CA 1
ATOM 809 C C . GLY A 1 95 ? 1.625 10.262 -1.661 1.00 96.38 95 GLY A C 1
ATOM 810 O O . GLY A 1 95 ? 1.207 11.282 -1.107 1.00 96.38 95 GLY A O 1
ATOM 811 N N . GLN A 1 96 ? 2.904 10.086 -1.998 1.00 95.31 96 GLN A N 1
ATOM 812 C CA . GLN A 1 96 ? 3.998 11.023 -1.691 1.00 95.31 96 GLN A CA 1
ATOM 813 C C . GLN A 1 96 ? 4.069 11.401 -0.203 1.00 95.31 96 GLN A C 1
ATOM 815 O O . GLN A 1 96 ? 4.418 12.524 0.148 1.00 95.31 96 GLN A O 1
ATOM 820 N N . GLN A 1 97 ? 3.693 10.473 0.675 1.00 96.31 97 GLN A N 1
ATOM 821 C CA . GLN A 1 97 ? 3.745 10.639 2.121 1.00 96.31 97 GLN A CA 1
ATOM 822 C C . GLN A 1 97 ? 5.115 10.189 2.614 1.00 96.31 97 GLN A C 1
ATOM 824 O O . GLN A 1 97 ? 5.272 9.058 3.073 1.00 96.31 97 GLN A O 1
ATOM 829 N N . LEU A 1 98 ? 6.106 11.063 2.453 1.00 92.88 98 LEU A N 1
ATOM 830 C CA . LEU A 1 98 ? 7.491 10.802 2.822 1.00 92.88 98 LEU A CA 1
ATOM 831 C C . LEU A 1 98 ? 7.626 10.719 4.346 1.00 92.88 98 LEU A C 1
ATOM 833 O O . LEU A 1 98 ? 7.197 11.614 5.078 1.00 92.88 98 LEU A O 1
ATOM 837 N N . SER A 1 99 ? 8.267 9.665 4.847 1.00 90.62 99 SER A N 1
ATOM 838 C CA . SER A 1 99 ? 8.526 9.552 6.286 1.00 90.62 99 SER A CA 1
ATOM 839 C C . SER A 1 99 ? 9.551 10.586 6.771 1.00 90.62 99 SER A C 1
ATOM 841 O O . SER A 1 99 ? 9.488 11.037 7.913 1.00 90.62 99 SER A O 1
ATOM 843 N N . GLN A 1 100 ? 10.481 10.999 5.903 1.00 88.69 100 GLN A N 1
ATOM 844 C CA . GLN A 1 100 ? 11.589 11.899 6.253 1.00 88.69 100 GLN A CA 1
ATOM 845 C C . GLN A 1 100 ? 11.155 13.345 6.537 1.00 88.69 100 GLN A C 1
ATOM 847 O O . GLN A 1 100 ? 11.750 13.995 7.390 1.00 88.69 100 GLN A O 1
ATOM 852 N N . ASP A 1 101 ? 10.121 13.851 5.859 1.00 93.12 101 ASP A N 1
ATOM 853 C CA . ASP A 1 101 ? 9.593 15.213 6.073 1.00 93.12 101 ASP A CA 1
ATOM 854 C C . ASP A 1 101 ? 8.399 15.249 7.056 1.00 93.12 101 ASP A C 1
ATOM 856 O O . ASP A 1 101 ? 7.753 16.284 7.286 1.00 93.12 101 ASP A O 1
ATOM 860 N N . GLY A 1 102 ? 8.074 14.083 7.620 1.00 93.00 102 GLY A N 1
ATOM 861 C CA . GLY A 1 102 ? 6.980 13.858 8.553 1.00 93.00 102 GLY A CA 1
ATOM 862 C C . GLY A 1 102 ? 5.574 14.002 7.968 1.00 93.00 102 GLY A C 1
ATOM 863 O O . GLY A 1 102 ? 4.608 13.972 8.732 1.00 93.00 102 GLY A O 1
ATOM 864 N N . SER A 1 103 ? 5.416 14.167 6.649 1.00 95.50 103 SER A N 1
ATOM 865 C CA . SER A 1 103 ? 4.097 14.235 5.998 1.00 95.50 103 SER A CA 1
ATOM 866 C C . SER A 1 103 ? 3.275 12.985 6.285 1.00 95.50 103 SER A C 1
ATOM 868 O O . SER A 1 103 ? 2.102 13.091 6.652 1.00 95.50 103 SER A O 1
ATOM 870 N N . ARG A 1 104 ? 3.929 11.821 6.248 1.00 96.25 104 ARG A N 1
ATOM 871 C CA . ARG A 1 104 ? 3.338 10.530 6.597 1.00 96.25 104 ARG A CA 1
ATOM 872 C C . ARG A 1 104 ? 2.711 10.516 7.990 1.00 96.25 104 ARG A C 1
ATOM 874 O O . ARG A 1 104 ? 1.538 10.171 8.128 1.00 96.25 104 ARG A O 1
ATOM 881 N N . TYR A 1 105 ? 3.450 10.955 9.008 1.00 95.19 105 TYR A N 1
ATOM 882 C CA . TYR A 1 105 ? 2.971 10.948 10.394 1.00 95.19 105 TYR A CA 1
ATOM 883 C C . TYR A 1 105 ? 1.822 11.922 10.604 1.00 95.19 105 TYR A C 1
ATOM 885 O O . TYR A 1 105 ? 0.811 11.544 11.182 1.00 95.19 105 TYR A O 1
ATOM 893 N N . ARG A 1 106 ? 1.918 13.137 10.048 1.00 95.75 106 ARG A N 1
ATOM 894 C CA . ARG A 1 106 ? 0.827 14.121 10.125 1.00 95.75 106 ARG A CA 1
ATOM 895 C C . ARG A 1 106 ? -0.464 13.580 9.512 1.00 95.75 106 ARG A C 1
ATOM 897 O O . ARG A 1 106 ? -1.552 13.869 10.005 1.00 95.75 106 ARG A O 1
ATOM 904 N N . THR A 1 107 ? -0.366 12.805 8.434 1.00 95.69 107 THR A N 1
ATOM 905 C CA . THR A 1 107 ? -1.526 12.152 7.815 1.00 95.69 107 THR A CA 1
ATOM 906 C C . THR A 1 107 ? -2.099 11.056 8.715 1.00 95.69 107 THR A C 1
ATOM 908 O O . THR A 1 107 ? -3.311 11.032 8.925 1.00 95.69 107 THR A O 1
ATOM 911 N N . ILE A 1 108 ? -1.254 10.203 9.304 1.00 95.31 108 ILE A N 1
ATOM 912 C CA . ILE A 1 108 ? -1.688 9.179 10.270 1.00 95.31 108 ILE A CA 1
ATOM 913 C C . ILE A 1 108 ? -2.369 9.836 11.480 1.00 95.31 108 ILE A C 1
ATOM 915 O O . ILE A 1 108 ? -3.489 9.469 11.821 1.00 95.31 108 ILE A O 1
ATOM 919 N N . GLU A 1 109 ? -1.764 10.863 12.075 1.00 94.38 109 GLU A N 1
ATOM 920 C CA . GLU A 1 109 ? -2.333 11.613 13.201 1.00 94.38 109 GLU A CA 1
ATOM 921 C C . GLU A 1 109 ? -3.714 12.176 12.876 1.00 94.38 109 GLU A C 1
ATOM 923 O O . GLU A 1 109 ? -4.652 11.995 13.652 1.00 94.38 109 GLU A O 1
ATOM 928 N N . LYS A 1 110 ? -3.878 12.790 11.698 1.00 94.38 110 LYS A N 1
ATOM 929 C CA . LYS A 1 110 ? -5.178 13.304 11.244 1.00 94.38 110 LYS A CA 1
ATOM 930 C C . LYS A 1 110 ? -6.243 12.213 11.157 1.00 94.38 110 LYS A C 1
ATOM 932 O O . LYS A 1 110 ? -7.387 12.468 11.527 1.00 94.38 110 LYS A O 1
ATOM 937 N N . LEU A 1 111 ? -5.892 11.008 10.702 1.00 94.00 111 LEU A N 1
ATOM 938 C CA . LEU A 1 111 ? -6.821 9.872 10.687 1.00 94.00 111 LEU A CA 1
ATOM 939 C C . LEU A 1 111 ? -7.198 9.439 12.115 1.00 94.00 111 LEU A C 1
ATOM 941 O O . LEU A 1 111 ? -8.366 9.146 12.389 1.00 94.00 111 LEU A O 1
ATOM 945 N N . LEU A 1 112 ? -6.237 9.464 13.043 1.00 93.00 112 LEU A N 1
ATOM 946 C CA . LEU A 1 112 ? -6.432 9.091 14.448 1.00 93.00 112 LEU A CA 1
ATOM 947 C C . LEU A 1 112 ? -7.232 10.119 15.264 1.00 93.00 112 LEU A C 1
ATOM 949 O O . LEU A 1 112 ? -7.866 9.736 16.250 1.00 93.00 112 LEU A O 1
ATOM 953 N N . LEU A 1 113 ? -7.290 11.392 14.848 1.00 90.19 113 LEU A N 1
ATOM 954 C CA . LEU A 1 113 ? -8.111 12.427 15.506 1.00 90.19 113 LEU A CA 1
ATOM 955 C C . LEU A 1 113 ? -9.603 12.070 15.564 1.00 90.19 113 LEU A C 1
ATOM 957 O O . LEU A 1 113 ? -10.325 12.564 16.428 1.00 90.19 113 LEU A O 1
ATOM 961 N N . THR A 1 114 ? -10.063 11.164 14.699 1.00 81.62 114 THR A N 1
ATOM 962 C CA . THR A 1 114 ? -11.436 10.638 14.721 1.00 81.62 114 THR A CA 1
ATOM 963 C C . THR A 1 114 ? -11.750 9.782 15.958 1.00 81.62 114 THR A C 1
ATOM 965 O O . THR A 1 114 ? -12.892 9.352 16.118 1.00 81.62 114 THR A O 1
ATOM 968 N N . ARG A 1 115 ? -10.757 9.522 16.828 1.00 73.12 115 ARG A N 1
ATOM 969 C CA . ARG A 1 115 ? -10.834 8.690 18.047 1.00 73.12 115 ARG A CA 1
ATOM 970 C C . ARG A 1 115 ? -11.317 7.257 17.809 1.00 73.12 115 ARG A C 1
ATOM 972 O O . ARG A 1 115 ? -11.708 6.566 18.746 1.00 73.12 115 ARG A O 1
ATOM 979 N N . LYS A 1 116 ? -11.277 6.786 16.565 1.00 79.19 116 LYS A N 1
ATOM 980 C CA . LYS A 1 116 ? -11.532 5.384 16.238 1.00 79.19 116 LYS A CA 1
ATOM 981 C C . LYS A 1 116 ? -10.274 4.567 16.520 1.00 79.19 116 LYS A C 1
ATOM 983 O O . LYS A 1 116 ? -9.168 5.026 16.247 1.00 79.19 116 LYS A O 1
ATOM 988 N N . LEU A 1 117 ? -10.459 3.339 17.004 1.00 86.75 117 LEU A N 1
ATOM 989 C CA . LEU A 1 117 ? -9.399 2.333 16.988 1.00 86.75 117 LEU A CA 1
ATOM 990 C C . LEU A 1 117 ? -8.892 2.161 15.551 1.00 86.75 117 LEU A C 1
ATOM 992 O O . LEU A 1 117 ? -9.704 2.058 14.618 1.00 86.75 117 LEU A O 1
ATOM 996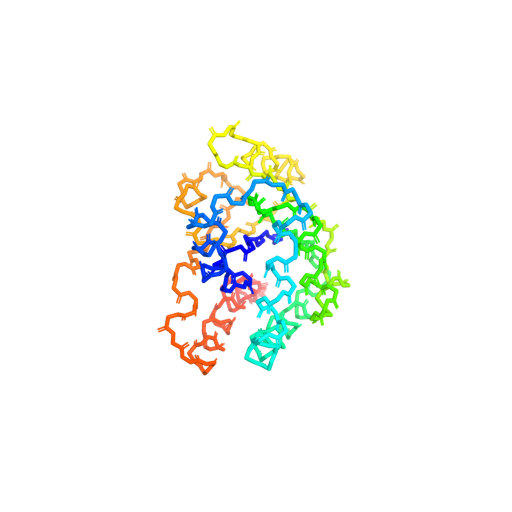 N N . ALA A 1 118 ? -7.573 2.130 15.397 1.00 93.69 118 ALA A N 1
ATOM 997 C CA . ALA A 1 118 ? -6.905 1.986 14.119 1.00 93.69 118 ALA A CA 1
ATOM 998 C C . ALA A 1 118 ? -5.865 0.862 14.140 1.00 93.69 118 ALA A C 1
ATOM 1000 O O . ALA A 1 118 ? -5.201 0.624 15.149 1.00 93.69 118 ALA A O 1
ATOM 1001 N N . TRP A 1 119 ? -5.697 0.219 12.989 1.00 96.69 119 TRP A N 1
ATOM 1002 C CA . TRP A 1 119 ? -4.593 -0.694 12.707 1.00 96.69 119 TRP A CA 1
ATOM 1003 C C . TRP A 1 119 ? -3.711 -0.097 11.616 1.00 96.69 119 TRP A C 1
ATOM 1005 O O . TRP A 1 119 ? -4.245 0.347 10.605 1.00 96.69 119 TRP A O 1
ATOM 1015 N N . LEU A 1 120 ? -2.392 -0.099 11.790 1.00 97.50 120 LEU A N 1
ATOM 1016 C CA . LEU A 1 120 ? -1.419 0.205 10.740 1.00 97.50 120 LEU A CA 1
ATOM 1017 C C . LEU A 1 120 ? -0.648 -1.063 10.394 1.00 97.50 120 LEU A C 1
ATOM 1019 O O . LEU A 1 120 ? 0.047 -1.616 11.240 1.00 97.50 120 LEU A O 1
ATOM 1023 N N . ILE A 1 121 ? -0.771 -1.510 9.151 1.00 97.88 121 ILE A N 1
ATOM 1024 C CA . ILE A 1 121 ? -0.026 -2.632 8.592 1.00 97.88 121 ILE A CA 1
ATOM 1025 C C . ILE A 1 121 ? 1.065 -2.024 7.720 1.00 97.88 121 ILE A C 1
ATOM 1027 O O . ILE A 1 121 ? 0.744 -1.363 6.733 1.00 97.88 121 ILE A O 1
ATOM 1031 N N . SER A 1 122 ? 2.329 -2.194 8.098 1.00 97.62 122 SER A N 1
ATOM 1032 C CA . SER A 1 122 ? 3.440 -1.530 7.410 1.00 97.62 122 SER A CA 1
ATOM 1033 C C . SER A 1 122 ? 4.734 -2.323 7.511 1.00 97.62 122 SER A C 1
ATOM 1035 O O . SER A 1 122 ? 5.018 -2.934 8.541 1.00 97.62 122 SER A O 1
ATOM 1037 N N . ASP A 1 123 ? 5.529 -2.305 6.446 1.00 96.50 123 ASP A N 1
ATOM 1038 C CA . ASP A 1 123 ? 6.907 -2.787 6.437 1.00 96.50 123 ASP A CA 1
ATOM 1039 C C . ASP A 1 123 ? 7.928 -1.645 6.572 1.00 96.50 123 ASP A C 1
ATOM 1041 O O . ASP A 1 123 ? 9.118 -1.907 6.774 1.00 96.50 123 ASP A O 1
ATOM 1045 N N . ASN A 1 124 ? 7.474 -0.386 6.535 1.00 94.50 124 ASN A N 1
ATOM 1046 C CA . ASN A 1 124 ? 8.321 0.780 6.742 1.00 94.50 124 ASN A CA 1
ATOM 1047 C C . ASN A 1 124 ? 8.842 0.820 8.193 1.00 94.50 124 ASN A C 1
ATOM 1049 O O . ASN A 1 124 ? 8.048 0.966 9.127 1.00 94.50 124 ASN A O 1
ATOM 1053 N N . PRO A 1 125 ? 10.169 0.772 8.426 1.00 93.94 125 PRO A N 1
ATOM 1054 C C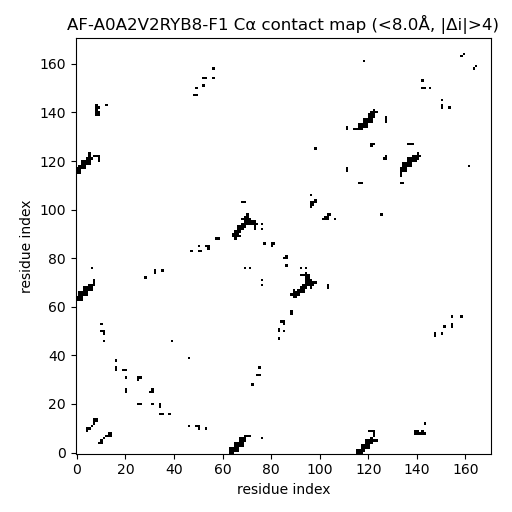A . PRO A 1 125 ? 10.728 0.743 9.776 1.00 93.94 125 PRO A CA 1
ATOM 1055 C C . PRO A 1 125 ? 10.316 1.926 10.650 1.00 93.94 125 PRO A C 1
ATOM 1057 O O . PRO A 1 125 ? 10.208 1.775 11.864 1.00 93.94 125 PRO A O 1
ATOM 1060 N N . LEU A 1 126 ? 10.094 3.098 10.051 1.00 93.94 126 LEU A N 1
ATOM 1061 C CA . LEU A 1 126 ? 9.748 4.297 10.803 1.00 93.94 126 LEU A CA 1
ATOM 1062 C C . LEU A 1 126 ? 8.293 4.283 11.285 1.00 93.94 126 LEU A C 1
ATOM 1064 O O . LEU A 1 126 ? 8.008 4.785 12.370 1.00 93.94 126 LEU A O 1
ATOM 1068 N N . ASP A 1 127 ? 7.392 3.636 10.544 1.00 94.25 127 ASP A N 1
ATOM 1069 C CA . ASP A 1 127 ? 6.014 3.428 10.996 1.00 94.25 127 ASP A CA 1
ATOM 1070 C C . ASP A 1 127 ? 5.962 2.550 12.246 1.00 94.25 127 ASP A C 1
ATOM 1072 O O . ASP A 1 127 ? 5.178 2.807 13.156 1.00 94.25 127 ASP A O 1
ATOM 1076 N N . LEU A 1 128 ? 6.841 1.546 12.332 1.00 93.38 128 LEU A N 1
ATOM 1077 C CA . LEU A 1 128 ? 6.912 0.609 13.460 1.00 93.38 128 LEU A CA 1
ATOM 1078 C C . LEU A 1 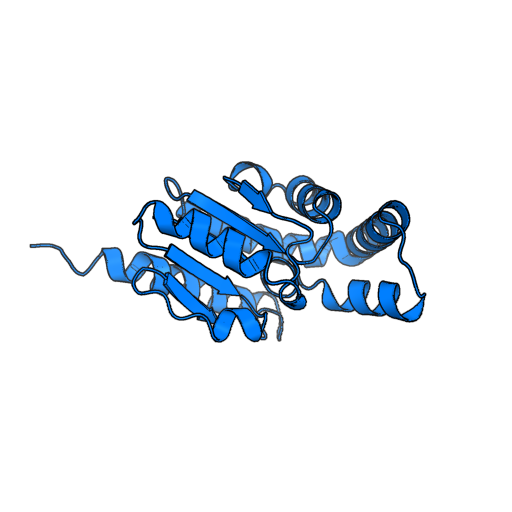128 ? 7.357 1.271 14.774 1.00 93.38 128 LEU A C 1
ATOM 1080 O O . LEU A 1 128 ? 7.210 0.691 15.856 1.00 93.38 128 LEU A O 1
ATOM 1084 N N . LEU A 1 129 ? 7.894 2.489 14.705 1.00 93.25 129 LEU A N 1
ATOM 1085 C CA . LEU A 1 129 ? 8.302 3.276 15.866 1.00 93.25 129 LEU A CA 1
ATOM 1086 C C . LEU A 1 129 ? 7.176 4.163 16.409 1.00 93.25 129 LEU A C 1
ATOM 1088 O O . LEU A 1 129 ? 7.323 4.712 17.499 1.00 93.25 129 LEU A O 1
ATOM 1092 N N . LEU A 1 130 ? 6.045 4.277 15.706 1.00 92.19 130 LEU A N 1
ATOM 1093 C CA . LEU A 1 130 ? 4.929 5.115 16.139 1.00 92.19 130 LEU A CA 1
ATOM 1094 C C . LEU A 1 130 ? 4.286 4.579 17.418 1.00 92.19 130 LEU A C 1
ATOM 1096 O O . LEU A 1 130 ? 4.165 3.371 17.630 1.00 92.19 130 LEU A O 1
ATOM 1100 N N . ARG A 1 131 ? 3.878 5.493 18.299 1.00 91.88 131 ARG A N 1
ATOM 1101 C CA . ARG A 1 131 ? 3.252 5.175 19.586 1.00 91.88 131 ARG A CA 1
ATOM 1102 C C . ARG A 1 131 ? 2.051 6.093 19.790 1.00 91.88 131 ARG A C 1
ATOM 1104 O O . ARG A 1 131 ? 2.191 7.196 20.306 1.00 91.88 131 ARG A O 1
ATOM 1111 N N . TYR A 1 132 ? 0.872 5.621 19.390 1.00 91.31 132 TYR A N 1
ATOM 1112 C CA . TYR A 1 132 ? -0.403 6.281 19.677 1.00 91.31 132 TYR A CA 1
ATOM 1113 C C . TYR A 1 132 ? -1.315 5.310 20.422 1.00 91.31 132 TYR A C 1
ATOM 1115 O O . TYR A 1 132 ? -1.377 4.133 20.083 1.00 91.31 132 TYR A O 1
ATOM 1123 N N . THR A 1 133 ? -2.054 5.801 21.416 1.00 90.06 133 THR A N 1
ATOM 1124 C CA . THR A 1 133 ? -2.927 4.969 22.265 1.00 90.06 133 THR A CA 1
ATOM 1125 C C . THR A 1 133 ? -4.047 4.272 21.494 1.00 90.06 133 THR A C 1
ATOM 1127 O O . THR A 1 133 ? -4.525 3.225 21.916 1.00 90.06 133 THR A O 1
ATOM 1130 N N . THR A 1 134 ? -4.467 4.837 20.363 1.00 93.00 134 THR A N 1
ATOM 1131 C CA . THR A 1 134 ? -5.534 4.305 19.504 1.00 93.00 134 THR A CA 1
ATOM 1132 C C . THR A 1 134 ? -5.014 3.579 18.263 1.00 93.00 134 THR A C 1
ATOM 1134 O O . THR A 1 134 ? -5.826 3.173 17.429 1.00 93.00 134 THR A O 1
ATOM 1137 N N . LEU A 1 135 ? -3.693 3.414 18.121 1.00 95.94 135 LEU A N 1
ATOM 1138 C CA . LEU A 1 135 ? -3.072 2.778 16.963 1.00 95.94 135 LEU A CA 1
ATOM 1139 C C . LEU A 1 135 ? -2.367 1.481 17.358 1.00 95.94 135 LEU A C 1
ATOM 1141 O O . LEU A 1 135 ? -1.356 1.500 18.056 1.00 95.94 135 LEU A O 1
ATOM 1145 N N . ASN A 1 136 ? -2.849 0.367 16.819 1.00 96.19 136 ASN A N 1
ATOM 1146 C CA . ASN A 1 136 ? -2.122 -0.895 16.827 1.00 96.19 136 ASN A CA 1
ATOM 1147 C C . ASN A 1 136 ? -1.301 -1.019 15.546 1.00 96.19 136 ASN A C 1
ATOM 1149 O O . ASN A 1 136 ? -1.795 -0.710 14.463 1.00 96.19 136 ASN A O 1
ATOM 1153 N N . ILE A 1 137 ? -0.064 -1.497 15.651 1.00 96.69 137 ILE A N 1
ATOM 1154 C CA . ILE A 1 137 ? 0.831 -1.640 14.501 1.00 96.69 137 ILE A CA 1
ATOM 1155 C C . ILE A 1 137 ? 1.122 -3.118 14.276 1.00 96.69 137 ILE A C 1
ATOM 1157 O O . ILE A 1 137 ? 1.465 -3.839 15.212 1.00 96.69 137 ILE A O 1
ATOM 1161 N N . ILE A 1 138 ? 0.991 -3.557 13.028 1.00 96.44 138 ILE A N 1
ATOM 1162 C CA . ILE A 1 138 ? 1.336 -4.899 12.578 1.00 96.44 138 ILE A CA 1
ATOM 1163 C C . ILE A 1 138 ? 2.513 -4.783 11.618 1.00 96.44 138 ILE A C 1
ATOM 1165 O O . ILE A 1 138 ? 2.429 -4.125 10.580 1.00 96.44 138 ILE A O 1
ATOM 1169 N N . ASP A 1 139 ? 3.604 -5.447 11.982 1.00 96.44 139 ASP A N 1
ATOM 1170 C CA . ASP A 1 139 ? 4.809 -5.530 11.168 1.00 96.44 139 ASP A CA 1
ATOM 1171 C C . ASP A 1 139 ? 4.554 -6.394 9.926 1.00 96.44 139 ASP A C 1
ATOM 1173 O O . ASP A 1 139 ? 4.276 -7.593 10.029 1.00 96.44 139 ASP A O 1
ATOM 1177 N N . ALA A 1 140 ? 4.636 -5.772 8.752 1.00 95.75 140 ALA A N 1
ATOM 1178 C CA . ALA A 1 140 ? 4.465 -6.430 7.464 1.00 95.75 140 ALA A CA 1
ATOM 1179 C C . ALA A 1 140 ? 5.794 -6.781 6.780 1.00 95.75 140 ALA A C 1
ATOM 1181 O O . ALA A 1 140 ? 5.799 -7.288 5.651 1.00 95.75 140 ALA A O 1
ATOM 1182 N N . ARG A 1 141 ? 6.937 -6.558 7.448 1.00 94.06 141 ARG A N 1
ATOM 1183 C CA . ARG A 1 141 ? 8.246 -6.887 6.880 1.00 94.06 141 ARG A CA 1
ATOM 1184 C C . ARG A 1 141 ? 8.298 -8.355 6.490 1.00 94.06 141 ARG A C 1
ATOM 1186 O O . ARG A 1 141 ? 7.991 -9.268 7.256 1.00 94.06 141 ARG A O 1
ATOM 1193 N N . GLY A 1 142 ? 8.703 -8.579 5.245 1.00 89.00 142 GLY A N 1
ATOM 1194 C CA . GLY A 1 142 ? 8.813 -9.916 4.692 1.00 89.00 142 GLY A CA 1
ATOM 1195 C C . GLY A 1 142 ? 7.475 -10.569 4.363 1.00 89.00 142 GLY A C 1
ATOM 1196 O O . GLY A 1 142 ? 7.465 -11.781 4.197 1.00 89.00 142 GLY A O 1
ATOM 1197 N N . PHE A 1 143 ? 6.354 -9.852 4.212 1.00 92.81 143 PHE A N 1
ATOM 1198 C CA . PHE A 1 143 ? 5.109 -10.437 3.679 1.00 92.81 143 PHE A CA 1
ATOM 1199 C C . PHE A 1 143 ? 5.356 -11.304 2.435 1.00 92.81 143 PHE A C 1
ATOM 1201 O O . PHE A 1 143 ? 4.908 -12.451 2.385 1.00 92.81 143 PHE A O 1
ATOM 1208 N N . TYR A 1 144 ? 6.212 -10.827 1.531 1.00 93.06 144 TYR A N 1
ATOM 1209 C CA . TYR A 1 144 ? 6.599 -11.496 0.285 1.00 93.06 144 TYR A CA 1
ATOM 1210 C C . TYR A 1 144 ? 7.846 -12.396 0.382 1.00 93.06 144 TYR A C 1
ATOM 1212 O O . TYR A 1 144 ? 8.430 -12.739 -0.641 1.00 93.06 144 TYR A O 1
ATOM 1220 N N . SER A 1 145 ? 8.289 -12.791 1.582 1.00 87.81 145 SER A N 1
ATOM 1221 C CA . SER A 1 145 ? 9.501 -13.609 1.796 1.00 87.81 145 SER A CA 1
ATOM 1222 C C . SER A 1 145 ? 9.364 -15.092 1.386 1.00 87.81 145 SER A C 1
ATOM 1224 O O . SER A 1 145 ? 10.110 -15.936 1.877 1.00 87.81 145 SER A O 1
ATOM 1226 N N . GLY A 1 146 ? 8.381 -15.444 0.557 1.00 88.69 146 GLY A N 1
ATOM 1227 C CA . GLY A 1 146 ? 8.034 -16.819 0.200 1.00 88.69 146 GLY A CA 1
ATOM 1228 C C . GLY A 1 146 ? 6.994 -16.872 -0.920 1.00 88.69 146 GLY A C 1
ATOM 1229 O O . GLY A 1 146 ? 6.654 -15.847 -1.505 1.00 88.69 146 GLY A O 1
ATOM 1230 N N . GLY A 1 147 ? 6.493 -18.071 -1.222 1.00 92.06 147 GLY A N 1
ATOM 1231 C CA . GLY A 1 147 ? 5.427 -18.256 -2.212 1.00 92.06 147 GLY A CA 1
ATOM 1232 C C . GLY A 1 147 ? 4.043 -17.836 -1.706 1.00 92.06 147 GLY A C 1
ATOM 1233 O O . GLY A 1 147 ? 3.841 -17.589 -0.514 1.00 92.06 147 GLY A O 1
ATOM 1234 N N . ILE A 1 148 ? 3.063 -17.844 -2.614 1.00 95.12 148 ILE A N 1
ATOM 1235 C CA . ILE A 1 148 ? 1.679 -17.424 -2.347 1.00 95.12 148 ILE A CA 1
ATOM 1236 C C . ILE A 1 148 ? 1.039 -18.152 -1.152 1.00 95.12 148 ILE A C 1
ATOM 1238 O O . ILE A 1 148 ? 0.331 -17.536 -0.362 1.00 95.12 148 ILE A O 1
ATOM 1242 N N . SER A 1 149 ? 1.352 -19.435 -0.937 1.00 94.44 149 SER A N 1
ATOM 1243 C CA . SER A 1 149 ? 0.838 -20.205 0.206 1.00 94.44 149 SER A CA 1
ATOM 1244 C C . SER A 1 149 ? 1.283 -19.637 1.558 1.00 94.44 149 SER A C 1
ATOM 1246 O O . SER A 1 149 ? 0.489 -19.591 2.496 1.00 94.44 149 SER A O 1
ATOM 1248 N N . VAL A 1 150 ? 2.533 -19.169 1.663 1.00 95.44 150 VAL A N 1
ATOM 1249 C CA . VAL A 1 150 ? 3.063 -18.542 2.887 1.00 95.44 150 VAL A CA 1
ATOM 1250 C C . VAL A 1 150 ? 2.405 -17.182 3.102 1.00 95.44 150 VAL A C 1
ATOM 1252 O O . VAL A 1 150 ? 2.024 -16.838 4.219 1.00 95.44 150 VAL A O 1
ATOM 1255 N N . PHE A 1 151 ? 2.233 -16.418 2.026 1.00 96.00 151 PHE A N 1
ATOM 1256 C CA . PHE A 1 151 ? 1.541 -15.136 2.070 1.00 96.00 151 PHE A CA 1
ATOM 1257 C C . PHE A 1 151 ? 0.083 -15.280 2.529 1.00 96.00 151 PHE A C 1
ATOM 1259 O O . PHE A 1 151 ? -0.346 -14.574 3.439 1.00 96.00 151 PHE A O 1
ATOM 1266 N N . ARG A 1 152 ? -0.651 -16.265 1.997 1.00 95.50 152 ARG A N 1
ATOM 1267 C CA . ARG A 1 152 ? -2.024 -16.578 2.419 1.00 95.50 152 ARG A CA 1
ATOM 1268 C C . ARG A 1 152 ? -2.114 -16.872 3.917 1.00 95.50 152 ARG A C 1
ATOM 1270 O O . ARG A 1 152 ? -3.000 -16.355 4.589 1.00 95.50 152 ARG A O 1
ATOM 1277 N N . GLN A 1 153 ? -1.183 -17.654 4.470 1.00 94.69 153 GLN A N 1
ATOM 1278 C CA . GLN A 1 153 ? -1.141 -17.912 5.917 1.00 94.69 153 GLN A CA 1
ATOM 1279 C C . GLN A 1 153 ? -0.918 -16.628 6.727 1.00 94.69 153 GLN A C 1
ATOM 1281 O O . GLN A 1 153 ? -1.579 -16.421 7.745 1.00 94.69 153 GLN A O 1
ATOM 1286 N N . LYS A 1 154 ? -0.030 -15.738 6.261 1.00 94.94 154 LYS A N 1
ATOM 1287 C CA . LYS A 1 154 ? 0.184 -14.426 6.891 1.00 94.94 154 LYS A CA 1
ATOM 1288 C C . LYS A 1 154 ? -1.087 -13.577 6.867 1.00 94.94 154 LYS A C 1
ATOM 1290 O O . LYS A 1 154 ? -1.414 -12.987 7.893 1.00 94.94 154 LYS A O 1
ATOM 1295 N N . LEU A 1 155 ? -1.839 -13.569 5.764 1.00 94.62 155 LEU A N 1
ATOM 1296 C CA . LEU A 1 155 ? -3.113 -12.847 5.681 1.00 94.62 155 LEU A CA 1
ATOM 1297 C C . LEU A 1 155 ? -4.206 -13.438 6.578 1.00 94.62 155 LEU A C 1
ATOM 1299 O O . LEU A 1 155 ? -4.941 -12.680 7.201 1.00 94.62 155 LEU A O 1
ATOM 1303 N N . VAL A 1 156 ? -4.282 -14.764 6.723 1.00 92.94 156 VAL A N 1
ATOM 1304 C CA . VAL A 1 156 ? -5.198 -15.401 7.689 1.00 92.94 156 VAL A CA 1
ATOM 1305 C C . VAL A 1 156 ? -4.854 -14.991 9.124 1.00 92.94 156 VAL A C 1
ATOM 1307 O O . VAL A 1 156 ? -5.745 -14.708 9.923 1.00 92.94 156 VAL A O 1
ATOM 1310 N N . ASN A 1 157 ? -3.567 -14.936 9.468 1.00 92.12 157 ASN A N 1
ATOM 1311 C CA . ASN A 1 157 ? -3.136 -14.479 10.790 1.00 92.12 157 ASN A CA 1
ATOM 1312 C C . ASN A 1 157 ? -3.418 -12.987 10.994 1.00 92.12 157 ASN A C 1
ATOM 1314 O O . ASN A 1 157 ? -3.861 -12.592 12.068 1.00 92.12 157 ASN A O 1
ATOM 1318 N N . LEU A 1 158 ? -3.207 -12.168 9.961 1.00 93.62 158 LEU A N 1
ATOM 1319 C CA . LEU A 1 158 ? -3.559 -10.751 9.965 1.00 93.62 158 LEU A CA 1
ATOM 1320 C C . LEU A 1 158 ? -5.056 -10.556 10.233 1.00 93.62 158 LEU A C 1
ATOM 1322 O O . LEU A 1 158 ? -5.426 -9.794 11.123 1.00 93.62 158 LEU A O 1
ATOM 1326 N N . GLU A 1 159 ? -5.904 -11.290 9.515 1.00 92.62 159 GLU A N 1
ATOM 1327 C CA . GLU A 1 159 ? -7.353 -11.280 9.703 1.00 92.62 159 GLU A CA 1
ATOM 1328 C C . GLU A 1 159 ? -7.731 -11.634 11.146 1.00 92.62 159 GLU A C 1
ATOM 1330 O O . GLU A 1 159 ? -8.474 -10.899 11.794 1.00 92.62 159 GLU A O 1
ATOM 1335 N N . LYS A 1 160 ? -7.170 -12.720 11.690 1.00 90.81 160 LYS A N 1
ATOM 1336 C CA . LYS A 1 160 ? -7.408 -13.129 13.082 1.00 90.81 160 LYS A CA 1
ATOM 1337 C C . LYS A 1 160 ? -6.954 -12.074 14.089 1.00 90.81 160 LYS A C 1
ATOM 1339 O O . LYS A 1 160 ? -7.635 -11.872 15.085 1.00 90.81 160 LYS A O 1
ATOM 1344 N N . THR A 1 161 ? -5.846 -11.386 13.847 1.00 91.38 161 THR A N 1
ATOM 1345 C CA . THR A 1 161 ? -5.367 -10.329 14.749 1.00 91.38 161 THR A CA 1
ATOM 1346 C C . THR A 1 161 ? -6.293 -9.114 14.733 1.00 91.38 161 THR A C 1
ATOM 1348 O O . THR A 1 161 ? -6.640 -8.592 15.793 1.00 91.38 161 THR A O 1
ATOM 1351 N N . ILE A 1 162 ? -6.725 -8.684 13.544 1.00 88.94 162 ILE A N 1
ATOM 1352 C CA . ILE A 1 162 ? -7.590 -7.509 13.382 1.00 88.94 162 ILE A CA 1
ATOM 1353 C C . ILE A 1 162 ? -9.013 -7.798 13.889 1.00 88.94 162 ILE A C 1
ATOM 1355 O O . ILE A 1 162 ? -9.607 -6.939 14.540 1.00 88.94 162 ILE A O 1
ATOM 1359 N N . PHE A 1 163 ? -9.555 -8.991 13.611 1.00 83.50 163 PHE A N 1
ATOM 1360 C CA . PHE A 1 163 ? -10.976 -9.314 13.819 1.00 83.50 163 PHE A CA 1
ATOM 1361 C C . PHE A 1 163 ? -11.251 -10.390 14.872 1.00 83.50 163 PHE A C 1
ATOM 1363 O O . PHE A 1 163 ? -12.326 -10.401 15.465 1.00 83.50 163 PHE A O 1
ATOM 1370 N N . GLY A 1 164 ? -10.312 -11.294 15.146 1.00 70.25 164 GLY A N 1
ATOM 1371 C CA . GLY A 1 164 ? -10.489 -12.357 16.144 1.00 70.25 164 GLY A CA 1
ATOM 1372 C C . GLY A 1 164 ? -10.691 -11.805 17.556 1.00 70.25 164 GLY A C 1
ATOM 1373 O O . GLY A 1 164 ? -11.505 -12.328 18.315 1.00 70.25 164 GLY A O 1
ATOM 1374 N N . ASN A 1 165 ? -10.076 -10.662 17.864 1.00 54.31 165 ASN A N 1
ATOM 1375 C CA . ASN A 1 165 ? -10.288 -9.944 19.123 1.00 54.31 165 ASN A CA 1
ATOM 1376 C C . ASN A 1 165 ? -11.671 -9.269 19.235 1.00 54.31 165 ASN A C 1
ATOM 1378 O O . ASN A 1 165 ? -12.017 -8.785 20.308 1.00 54.31 165 ASN A O 1
ATOM 1382 N N . CYS A 1 166 ? -12.492 -9.258 18.177 1.00 46.22 166 CYS A N 1
ATOM 1383 C CA . CYS A 1 166 ? -13.871 -8.761 18.237 1.00 46.22 166 CYS A CA 1
ATOM 1384 C C . CYS A 1 166 ? -14.879 -9.812 18.735 1.00 46.22 166 CYS A C 1
ATOM 1386 O O . CYS A 1 166 ? -16.023 -9.458 18.999 1.00 46.22 166 CYS A O 1
ATOM 1388 N N . THR A 1 167 ? -14.479 -11.082 18.886 1.00 41.12 167 THR A N 1
ATOM 1389 C CA . THR A 1 167 ? -15.383 -12.171 19.325 1.00 41.12 167 THR A CA 1
ATOM 1390 C C . THR A 1 167 ? -15.261 -12.548 20.805 1.00 41.12 167 THR A C 1
ATOM 1392 O O . THR A 1 167 ? -16.107 -13.274 21.315 1.00 41.12 167 THR A O 1
ATOM 1395 N N . ALA A 1 168 ? -14.284 -12.001 21.538 1.00 38.06 168 ALA A N 1
ATOM 1396 C CA . ALA A 1 168 ? -14.058 -12.314 22.955 1.00 38.06 168 ALA A CA 1
ATOM 1397 C C . ALA A 1 168 ? -14.808 -11.395 23.945 1.00 38.06 168 ALA A C 1
ATOM 1399 O O . ALA A 1 168 ? -14.422 -11.292 25.106 1.00 38.06 168 ALA A O 1
ATOM 1400 N N . VAL A 1 169 ? -15.879 -10.727 23.504 1.00 39.28 169 VAL A N 1
ATOM 1401 C CA . VAL A 1 169 ? -16.845 -10.073 24.401 1.00 39.28 169 VAL A CA 1
ATOM 1402 C C . VAL A 1 169 ? -18.247 -10.486 23.965 1.00 39.28 169 VAL A C 1
ATOM 1404 O O . VAL A 1 169 ? -18.982 -9.732 23.335 1.00 39.28 169 VAL A O 1
ATOM 1407 N N . SER A 1 170 ? -18.594 -11.737 24.250 1.00 31.30 170 SER A N 1
ATOM 1408 C CA . SER A 1 170 ? -19.989 -12.163 24.338 1.00 31.30 170 SER A CA 1
ATOM 1409 C C . SER A 1 170 ? -20.250 -12.560 25.789 1.00 31.30 170 SER A C 1
ATOM 1411 O O . SER A 1 170 ? -19.681 -13.539 26.255 1.00 31.30 170 SER A O 1
ATOM 1413 N N . VAL A 1 171 ? -21.019 -11.681 26.446 1.00 36.31 171 VAL A N 1
ATOM 1414 C CA . VAL A 1 171 ? -21.877 -11.818 27.644 1.00 36.31 171 VAL A CA 1
ATOM 1415 C C . VAL A 1 171 ? -21.465 -12.838 28.702 1.00 36.31 171 VAL A C 1
ATOM 1417 O O . VAL A 1 171 ? -21.607 -14.052 28.450 1.00 36.31 171 VAL A O 1
#

Mean predicted aligned error: 4.11 Å

Foldseek 3Di:
DEEEEEVDLFLFPCVVLVVVCVVVVPDDLVVSLVSLVVVCVVCVVVSLLSLVLVVVLLVVCPPYAYEYAYLAAQVSVVVSCVSNVVVVSHNYYHYNCDVVVPSVVVVVVVVCVVVAQYEYEDCPPSVVPDDDPRYDYDHSHCCVVDGSVSNSVVSVVVSCVVCVVVPPDDD

pLDDT: mean 92.22, std 11.44, range [31.3, 98.44]

Secondary structure (DSSP, 8-state):
-EEEEETBTTTB--HHHHHHHHHTT---HHHHHHHHHHHHHHHHHHHHHHHHHHHHHHHHTTTSEEEEE-SS-HHHHHHHHHHTT-GGG-SEEE-S--TTTTHHHHHHHHHHTT---EEEEE--TTGGG---TTEEEEE-TTTTSS-HHHHHHHHHHHHHHHHGGGSS---